Protein AF-A0A820NU09-F1 (afdb_monomer_lite)

Secondary structure (DSSP, 8-state):
------SSSHHHHHHHHS-TTSS-HHHHHHHHHHHHHHTS-TTTEEEEEPTT-SSTT-EEEEEPPPTTSTT-

Radius of gyration: 15.64 Å; chains: 1; bounding box: 26×43×43 Å

pLDDT: mean 73.26, std 15.14, range [38.22, 93.62]
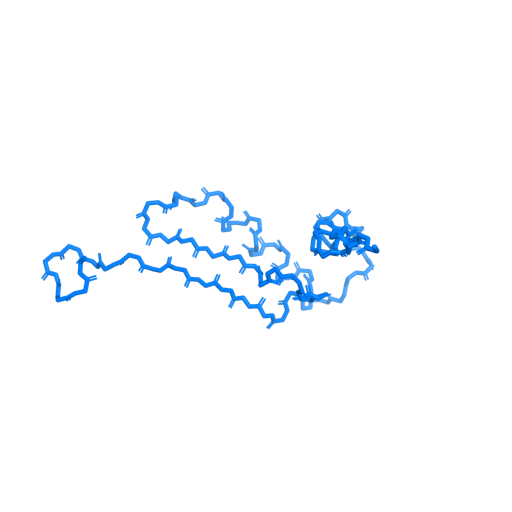
Structure (mmCIF, N/CA/C/O backbone):
data_AF-A0A820NU09-F1
#
_entry.id   AF-A0A820NU09-F1
#
loop_
_atom_site.group_PDB
_atom_site.id
_atom_site.type_symbol
_atom_site.label_atom_id
_atom_site.label_alt_id
_atom_site.label_comp_id
_atom_site.label_asym_id
_atom_site.label_entity_id
_atom_site.label_seq_id
_atom_site.pdbx_PDB_ins_code
_atom_site.Cartn_x
_atom_site.Cartn_y
_atom_site.Cartn_z
_atom_site.occupancy
_atom_site.B_iso_or_equiv
_atom_site.auth_seq_id
_atom_site.auth_comp_id
_atom_site.auth_asy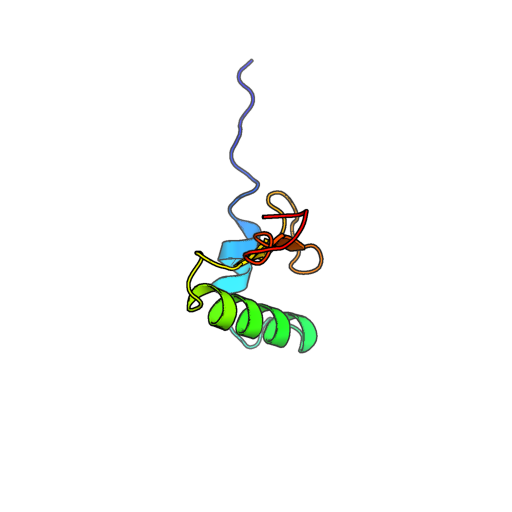m_id
_atom_site.auth_atom_id
_atom_site.pdbx_PDB_model_num
ATOM 1 N N . MET A 1 1 ? 9.211 36.210 -12.211 1.00 39.91 1 MET A N 1
ATOM 2 C CA . MET A 1 1 ? 9.723 34.877 -12.599 1.00 39.91 1 MET A CA 1
ATOM 3 C C . MET A 1 1 ? 8.758 33.823 -12.078 1.00 39.91 1 MET A C 1
ATOM 5 O O . MET A 1 1 ? 8.720 33.586 -10.879 1.00 39.91 1 MET A O 1
ATOM 9 N N . ALA A 1 2 ? 7.903 33.286 -12.951 1.00 38.22 2 ALA A N 1
ATOM 10 C CA . ALA A 1 2 ? 6.928 32.254 -12.599 1.00 38.22 2 ALA A CA 1
ATOM 11 C C . ALA A 1 2 ? 7.618 30.881 -12.568 1.00 38.22 2 ALA A C 1
ATOM 13 O O . ALA A 1 2 ? 8.356 30.541 -13.491 1.00 38.22 2 ALA A O 1
ATOM 14 N N . ARG A 1 3 ? 7.420 30.117 -11.489 1.00 38.81 3 ARG A N 1
ATOM 15 C CA . ARG A 1 3 ? 7.933 28.750 -11.338 1.00 38.81 3 ARG A CA 1
ATOM 16 C C . ARG A 1 3 ? 7.032 27.793 -12.120 1.00 38.81 3 ARG A C 1
ATOM 18 O O . ARG A 1 3 ? 5.860 27.642 -11.788 1.00 38.81 3 ARG A O 1
ATOM 25 N N . SER A 1 4 ? 7.582 27.172 -13.157 1.00 39.94 4 SER A N 1
ATOM 26 C CA . SER A 1 4 ? 6.918 26.144 -13.957 1.00 39.94 4 SER A CA 1
ATOM 27 C C . SER A 1 4 ? 6.715 24.869 -13.129 1.00 39.94 4 SER A C 1
ATOM 29 O O . SER A 1 4 ? 7.643 24.087 -12.945 1.00 39.94 4 SER A O 1
ATOM 31 N N . ASN A 1 5 ? 5.498 24.655 -12.633 1.00 47.66 5 ASN A N 1
ATOM 32 C CA . ASN A 1 5 ? 5.050 23.397 -12.032 1.00 47.66 5 ASN A CA 1
ATOM 33 C C . ASN A 1 5 ? 4.497 22.480 -13.136 1.00 47.66 5 ASN A C 1
ATOM 35 O O . ASN A 1 5 ? 3.296 22.506 -13.383 1.00 47.66 5 ASN A O 1
ATOM 39 N N . SER A 1 6 ? 5.331 21.710 -13.850 1.00 43.38 6 SER A N 1
ATOM 40 C CA . SER A 1 6 ? 4.805 20.768 -14.865 1.00 43.38 6 SER A CA 1
ATOM 41 C C . SER A 1 6 ? 5.760 19.632 -15.287 1.00 43.38 6 SER A C 1
ATOM 43 O O . SER A 1 6 ? 5.820 19.302 -16.470 1.00 43.38 6 SER A O 1
ATOM 45 N N . SER A 1 7 ? 6.501 19.003 -14.368 1.00 43.22 7 SER A N 1
ATOM 46 C CA . SER A 1 7 ? 7.365 17.853 -14.739 1.00 43.22 7 SER A CA 1
ATOM 47 C C . SER A 1 7 ? 7.132 16.564 -13.945 1.00 43.22 7 SER A C 1
ATOM 49 O O . SER A 1 7 ? 7.652 15.528 -14.334 1.00 43.22 7 SER A O 1
ATOM 51 N N . SER A 1 8 ? 6.322 16.575 -12.884 1.00 46.09 8 SER A N 1
ATOM 52 C CA . SER A 1 8 ? 6.275 15.448 -11.934 1.00 46.09 8 SER A CA 1
ATOM 53 C C . SER A 1 8 ? 5.184 14.399 -12.194 1.00 46.09 8 SER A C 1
ATOM 55 O O . SER A 1 8 ? 5.311 13.270 -11.735 1.00 46.09 8 SER A O 1
ATOM 57 N N . ILE A 1 9 ? 4.115 14.737 -12.927 1.00 46.59 9 ILE A N 1
ATOM 58 C CA . ILE A 1 9 ? 2.968 13.828 -13.164 1.00 46.59 9 ILE A CA 1
ATOM 59 C C . ILE A 1 9 ? 3.255 12.832 -14.311 1.00 46.59 9 ILE A C 1
ATOM 61 O O . ILE A 1 9 ? 2.611 11.787 -14.424 1.00 46.59 9 ILE A O 1
ATOM 65 N N . SER A 1 10 ? 4.246 13.123 -15.155 1.00 51.78 10 SER A N 1
ATOM 66 C CA . SER A 1 10 ? 4.458 12.432 -16.431 1.00 51.78 10 SER A CA 1
ATOM 67 C C . SER A 1 10 ? 5.035 11.014 -16.285 1.00 51.78 10 SER A C 1
ATOM 69 O O . SER A 1 10 ? 4.613 10.114 -17.005 1.00 51.78 10 SER A O 1
ATOM 71 N N . THR A 1 11 ? 5.909 10.755 -15.308 1.00 63.53 11 THR A N 1
ATOM 72 C CA . THR A 1 11 ? 6.746 9.537 -15.296 1.00 63.53 11 THR A CA 1
ATOM 73 C C . THR A 1 11 ? 6.014 8.261 -14.860 1.00 63.53 11 THR A C 1
ATOM 75 O O . THR A 1 11 ? 6.198 7.196 -15.446 1.00 63.53 11 THR A O 1
ATOM 78 N N . VAL A 1 12 ? 5.139 8.325 -13.849 1.00 63.00 12 VAL A N 1
ATOM 79 C CA . VAL A 1 12 ? 4.387 7.138 -13.382 1.00 63.00 12 VAL A CA 1
ATOM 80 C C . VAL A 1 12 ? 3.297 6.748 -14.381 1.00 63.00 12 VAL A C 1
ATOM 82 O O . VAL A 1 12 ? 3.048 5.559 -14.605 1.00 63.00 12 VAL A O 1
ATOM 85 N N . LYS A 1 13 ? 2.665 7.745 -15.012 1.00 64.94 13 LYS A N 1
ATOM 86 C CA . LYS A 1 13 ? 1.689 7.531 -16.083 1.00 64.94 13 LYS A CA 1
ATOM 87 C C . LYS A 1 13 ? 2.356 6.893 -17.305 1.00 64.94 13 LYS A C 1
ATOM 89 O O . LYS A 1 13 ? 1.858 5.888 -17.802 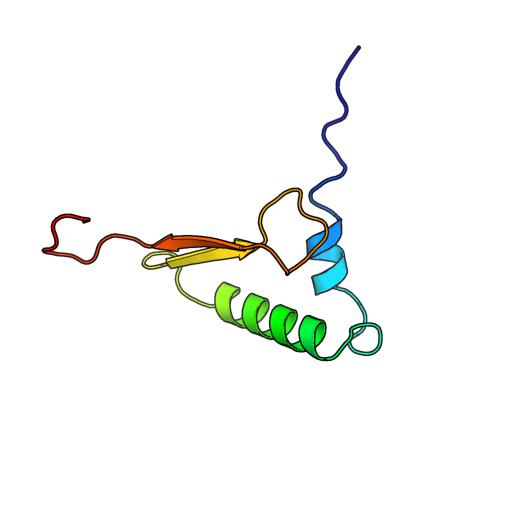1.00 64.94 13 LYS A O 1
ATOM 94 N N . GLU A 1 14 ? 3.533 7.379 -17.688 1.00 65.81 14 GLU A N 1
ATOM 95 C CA . GLU A 1 14 ? 4.340 6.805 -18.766 1.00 65.81 14 GLU A CA 1
ATOM 96 C C . GLU A 1 14 ? 4.776 5.360 -18.460 1.00 65.81 14 GLU A C 1
ATOM 98 O O . GLU A 1 14 ? 4.640 4.483 -19.308 1.00 65.81 14 GLU A O 1
ATOM 103 N N . LEU A 1 15 ? 5.172 5.042 -17.220 1.00 66.50 15 LEU A N 1
ATOM 104 C CA . LEU A 1 15 ? 5.461 3.660 -16.796 1.00 66.50 15 LEU A CA 1
ATOM 105 C C . LEU A 1 15 ? 4.221 2.743 -16.828 1.00 66.50 15 LEU A C 1
ATOM 107 O O . LEU A 1 15 ? 4.327 1.545 -17.112 1.00 66.50 15 LEU A O 1
ATOM 111 N N . LEU A 1 16 ? 3.037 3.292 -16.545 1.00 65.44 16 LEU A N 1
ATOM 112 C CA . LEU A 1 16 ? 1.752 2.593 -16.636 1.00 65.44 16 LEU A CA 1
ATOM 113 C C . LEU A 1 16 ? 1.272 2.382 -18.075 1.00 65.44 16 LEU A C 1
ATOM 115 O O . LEU A 1 16 ? 0.441 1.489 -18.288 1.00 65.44 16 LEU A O 1
ATOM 119 N N . GLU A 1 17 ? 1.788 3.150 -19.030 1.00 68.62 17 GLU A N 1
ATOM 120 C CA . GLU A 1 17 ? 1.459 3.120 -20.462 1.00 68.62 17 GLU A CA 1
ATOM 121 C C . GLU A 1 17 ? 2.558 2.442 -21.304 1.00 68.62 17 GLU A C 1
ATOM 123 O O . GLU A 1 17 ? 2.273 1.943 -22.389 1.00 68.62 17 GLU A O 1
ATOM 128 N N . ALA A 1 18 ? 3.774 2.297 -20.765 1.00 65.62 18 ALA A N 1
ATOM 129 C CA . ALA A 1 18 ? 4.921 1.696 -21.441 1.00 65.62 18 ALA A CA 1
ATOM 130 C C . ALA A 1 18 ? 4.632 0.276 -21.981 1.00 65.62 18 ALA A C 1
ATOM 132 O O . ALA A 1 18 ? 3.864 -0.482 -21.372 1.00 65.62 18 ALA A O 1
ATOM 133 N N . PRO A 1 19 ? 5.265 -0.152 -23.086 1.00 66.06 19 PRO A N 1
ATOM 134 C CA . PRO A 1 19 ? 5.130 -1.516 -23.588 1.00 66.06 19 PRO A CA 1
ATOM 135 C C . PRO A 1 19 ? 5.584 -2.551 -22.541 1.00 66.06 19 PRO A C 1
ATOM 137 O O . PRO A 1 19 ? 6.595 -2.357 -21.871 1.00 66.06 19 PRO A O 1
ATOM 140 N N . PRO A 1 20 ? 4.897 -3.694 -22.385 1.00 60.12 20 PRO A N 1
ATOM 141 C CA . PRO A 1 20 ? 5.227 -4.685 -21.355 1.00 60.12 20 PRO A CA 1
ATOM 142 C C . PRO A 1 20 ? 6.620 -5.325 -21.508 1.00 60.12 20 PRO A C 1
ATOM 144 O O . PRO A 1 20 ? 7.108 -5.921 -20.549 1.00 60.12 20 PRO A O 1
ATOM 147 N N . ASN A 1 21 ? 7.250 -5.194 -22.681 1.00 64.31 21 ASN A N 1
ATOM 148 C CA . ASN A 1 21 ? 8.570 -5.753 -22.992 1.00 64.31 21 ASN A CA 1
ATOM 149 C C . ASN A 1 21 ? 9.737 -4.796 -22.692 1.00 64.31 21 ASN A C 1
ATOM 151 O O . ASN A 1 21 ? 10.881 -5.235 -22.708 1.00 64.31 21 ASN A O 1
ATOM 155 N N . SER A 1 22 ? 9.479 -3.513 -22.408 1.00 63.84 22 SER A N 1
ATOM 156 C CA . SER A 1 22 ? 10.531 -2.538 -22.070 1.00 63.84 22 SER A CA 1
ATOM 157 C C . SER A 1 22 ? 10.823 -2.455 -20.567 1.00 63.84 22 SER A C 1
ATOM 159 O O . SER A 1 22 ? 11.725 -1.736 -20.143 1.00 63.84 22 SER A O 1
ATOM 161 N N . LEU A 1 23 ? 10.072 -3.193 -19.744 1.00 67.88 23 LEU A N 1
ATOM 162 C CA . LEU A 1 23 ? 10.163 -3.163 -18.289 1.00 67.88 23 LEU A CA 1
ATOM 163 C C . LEU A 1 23 ? 10.864 -4.422 -17.775 1.00 67.88 23 LEU A C 1
ATOM 165 O O . LEU A 1 23 ? 10.519 -5.541 -18.152 1.00 67.88 23 LEU A O 1
ATOM 169 N N . ASN A 1 24 ? 11.806 -4.257 -16.845 1.00 81.00 24 ASN A N 1
ATOM 170 C CA . ASN A 1 24 ? 12.365 -5.403 -16.129 1.00 81.00 24 ASN A CA 1
ATOM 171 C C . ASN A 1 24 ? 11.280 -6.118 -15.292 1.00 81.00 24 ASN A C 1
ATOM 173 O O . ASN A 1 24 ? 10.242 -5.539 -14.955 1.00 81.00 24 ASN A O 1
ATOM 177 N N . GLY A 1 25 ? 11.524 -7.384 -14.930 1.00 81.94 25 GLY A N 1
ATOM 178 C CA . GLY A 1 25 ? 10.525 -8.228 -14.258 1.00 81.94 25 GLY A CA 1
ATOM 179 C C . GLY A 1 25 ? 9.948 -7.616 -12.974 1.00 81.94 25 GLY A C 1
ATOM 180 O O . GLY A 1 25 ? 8.744 -7.701 -12.732 1.00 81.94 25 GLY A O 1
ATOM 181 N N . ARG A 1 26 ? 10.779 -6.911 -12.194 1.00 81.38 26 ARG A N 1
ATOM 182 C CA . ARG A 1 26 ? 10.346 -6.192 -10.986 1.00 81.38 26 ARG A CA 1
ATOM 183 C C . ARG A 1 26 ? 9.362 -5.069 -11.316 1.00 81.38 26 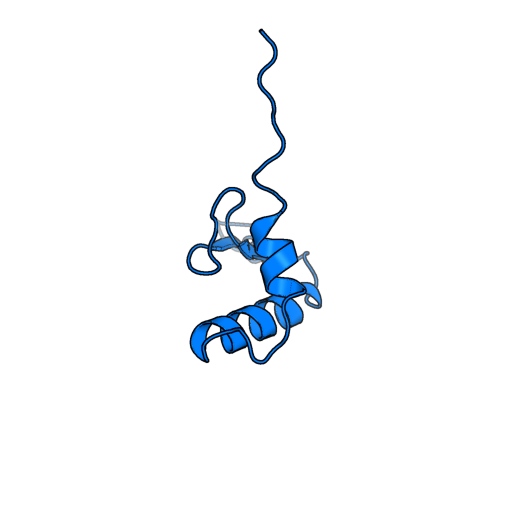ARG A C 1
ATOM 185 O O . ARG A 1 26 ? 8.327 -4.954 -10.669 1.00 81.38 26 ARG A O 1
ATOM 192 N N . MET A 1 27 ? 9.668 -4.254 -12.321 1.00 80.75 27 MET A N 1
ATOM 193 C CA . MET A 1 27 ? 8.826 -3.130 -12.731 1.00 80.75 27 MET A CA 1
ATOM 194 C C . MET A 1 27 ? 7.495 -3.608 -13.328 1.00 80.75 27 MET A C 1
ATOM 196 O O . MET A 1 27 ? 6.443 -3.042 -13.032 1.00 80.75 27 MET A O 1
ATOM 200 N N . LYS A 1 28 ? 7.518 -4.708 -14.093 1.00 82.81 28 LYS A N 1
ATOM 201 C CA . LYS A 1 28 ? 6.305 -5.355 -14.614 1.00 82.81 28 LYS A CA 1
ATOM 202 C C . LYS A 1 28 ? 5.376 -5.817 -13.486 1.00 82.81 28 LYS A C 1
ATOM 204 O O . LYS A 1 28 ? 4.172 -5.585 -13.561 1.00 82.81 28 LYS A O 1
ATOM 209 N N . ARG A 1 29 ? 5.931 -6.414 -12.424 1.00 85.81 29 ARG A N 1
ATOM 210 C CA . ARG A 1 29 ? 5.164 -6.820 -11.237 1.00 85.81 29 ARG A CA 1
ATOM 211 C C . ARG A 1 29 ? 4.532 -5.619 -10.523 1.00 85.81 29 ARG A C 1
ATOM 213 O O . ARG A 1 29 ? 3.322 -5.615 -10.326 1.00 85.81 29 ARG A O 1
ATOM 220 N N . LEU A 1 30 ? 5.319 -4.587 -10.211 1.00 85.75 30 LEU A N 1
ATOM 221 C CA . LEU A 1 30 ? 4.834 -3.391 -9.502 1.00 85.75 30 LEU A CA 1
ATOM 222 C C . LEU A 1 30 ? 3.723 -2.658 -10.269 1.00 85.75 30 LEU A C 1
ATOM 224 O O . LEU A 1 30 ? 2.760 -2.184 -9.673 1.00 85.75 30 LEU A O 1
ATOM 228 N N . ARG A 1 31 ? 3.815 -2.606 -11.603 1.00 83.19 31 ARG A N 1
ATOM 229 C CA . ARG A 1 31 ? 2.759 -2.045 -12.457 1.00 83.19 31 ARG A CA 1
ATOM 230 C C . ARG A 1 31 ? 1.451 -2.832 -12.362 1.00 83.19 31 ARG A C 1
ATOM 232 O O . ARG A 1 31 ? 0.382 -2.227 -12.351 1.00 83.19 31 ARG A O 1
ATOM 239 N N . ASN A 1 32 ? 1.526 -4.162 -12.325 1.00 86.00 32 ASN A N 1
ATOM 240 C CA . ASN A 1 32 ? 0.341 -5.009 -12.201 1.00 86.00 32 ASN A CA 1
ATOM 241 C C . ASN A 1 32 ? -0.328 -4.833 -10.835 1.00 86.00 32 ASN A C 1
ATOM 243 O O . ASN A 1 32 ? -1.545 -4.689 -10.778 1.00 86.00 32 ASN A O 1
ATOM 247 N N . GLU A 1 33 ? 0.458 -4.777 -9.761 1.00 87.31 33 GLU A N 1
ATOM 248 C CA . GLU A 1 33 ? -0.053 -4.522 -8.409 1.00 87.31 33 GLU A CA 1
ATOM 249 C C . GLU A 1 33 ? -0.715 -3.140 -8.320 1.00 87.31 33 GLU A C 1
ATOM 251 O O . GLU A 1 33 ? -1.836 -3.032 -7.835 1.00 87.31 33 GLU A O 1
ATOM 256 N N . LEU A 1 34 ? -0.102 -2.097 -8.897 1.00 85.50 34 LEU A N 1
ATOM 257 C CA . LEU A 1 34 ? -0.710 -0.764 -8.962 1.00 85.50 34 LEU A CA 1
ATOM 258 C C . LEU A 1 34 ? -2.070 -0.768 -9.672 1.00 85.50 34 LEU A C 1
ATOM 260 O O . LEU A 1 34 ? -2.973 -0.038 -9.275 1.00 85.50 34 LEU A O 1
ATOM 264 N N . ARG A 1 35 ? -2.223 -1.565 -10.737 1.00 84.00 35 ARG A N 1
ATOM 265 C CA . ARG A 1 35 ? -3.510 -1.704 -11.435 1.00 84.00 35 ARG A CA 1
ATOM 266 C C . ARG A 1 35 ? -4.553 -2.359 -10.538 1.00 84.00 35 ARG A C 1
ATOM 268 O O . ARG A 1 35 ? -5.621 -1.790 -10.386 1.00 84.00 35 ARG A O 1
ATOM 275 N N . GLN A 1 36 ? -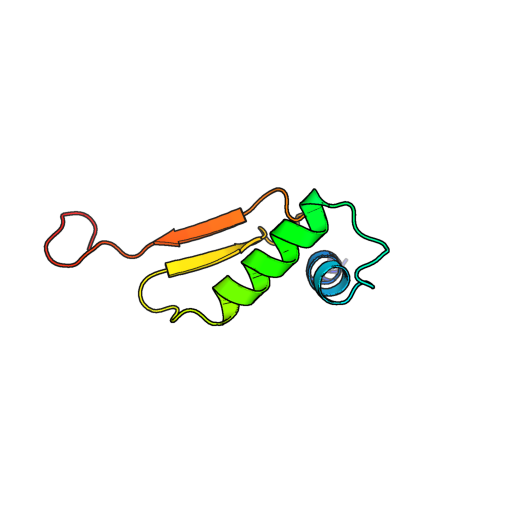4.211 -3.471 -9.893 1.00 86.06 36 GLN A N 1
ATOM 276 C CA . GLN A 1 36 ? -5.125 -4.160 -8.976 1.00 86.06 36 GLN A CA 1
ATOM 277 C C . GLN A 1 36 ? -5.553 -3.260 -7.808 1.00 86.06 36 GLN A C 1
ATOM 279 O O . GLN A 1 36 ? -6.715 -3.256 -7.425 1.00 86.06 36 GLN A O 1
ATOM 284 N N . LEU A 1 37 ? -4.636 -2.445 -7.277 1.00 82.50 37 LEU A N 1
ATOM 285 C CA . LEU A 1 37 ? -4.936 -1.498 -6.201 1.00 82.50 37 LEU A CA 1
ATOM 286 C C . LEU A 1 37 ? -5.889 -0.372 -6.631 1.00 82.50 37 LEU A C 1
ATOM 288 O O . LEU A 1 37 ? -6.631 0.132 -5.794 1.00 82.50 37 LEU A O 1
ATOM 292 N N . LYS A 1 38 ? -5.895 0.030 -7.912 1.00 79.38 38 LYS A N 1
ATOM 293 C CA . LYS A 1 38 ? -6.844 1.039 -8.422 1.00 79.38 38 LYS A CA 1
ATOM 294 C C . LYS A 1 38 ? -8.286 0.542 -8.435 1.00 79.38 38 LYS A C 1
ATOM 296 O O . LYS A 1 38 ? -9.188 1.372 -8.360 1.00 79.38 38 LYS A O 1
ATOM 301 N N . ASP A 1 39 ? -8.474 -0.770 -8.519 1.00 79.00 39 ASP A N 1
ATOM 302 C CA . ASP A 1 39 ? -9.793 -1.398 -8.561 1.00 79.00 39 ASP A CA 1
ATOM 303 C C . ASP A 1 39 ? -10.376 -1.618 -7.151 1.00 79.00 39 ASP A C 1
ATOM 305 O O . ASP A 1 39 ? -11.553 -1.948 -7.011 1.00 79.00 39 ASP A O 1
ATOM 309 N N . LEU A 1 40 ? -9.579 -1.415 -6.093 1.00 75.38 40 LEU A N 1
ATOM 310 C CA . LEU A 1 40 ? -10.039 -1.547 -4.713 1.00 75.38 40 LEU A CA 1
ATOM 311 C C . LEU A 1 40 ? -10.815 -0.302 -4.238 1.00 75.38 40 LEU A C 1
ATOM 313 O O . LEU A 1 40 ? -10.467 0.831 -4.589 1.00 75.38 40 LEU A O 1
ATOM 317 N N . PRO A 1 41 ? -11.843 -0.481 -3.386 1.00 73.69 41 PRO A N 1
ATOM 318 C CA . PRO A 1 41 ? -12.587 0.627 -2.802 1.00 73.69 41 PRO A CA 1
ATOM 319 C C . PRO A 1 41 ? -11.696 1.473 -1.881 1.00 73.69 41 PRO A C 1
ATOM 321 O O . PRO A 1 41 ? -11.058 0.970 -0.956 1.00 73.69 41 PRO A O 1
ATOM 324 N N . LYS A 1 42 ? -11.691 2.791 -2.115 1.00 75.00 42 LYS A N 1
ATOM 325 C CA . LYS A 1 42 ? -10.831 3.758 -1.406 1.00 75.00 42 LYS A CA 1
ATOM 326 C C . LYS A 1 42 ? -11.249 4.054 0.039 1.00 75.00 42 LYS A C 1
ATOM 328 O O . LYS A 1 42 ? -10.544 4.785 0.726 1.00 75.00 42 LYS A O 1
ATOM 333 N N . GLU A 1 43 ? -12.388 3.535 0.493 1.00 70.19 43 GLU A N 1
ATOM 334 C CA . GLU A 1 43 ? -12.952 3.837 1.820 1.00 70.19 43 GLU A CA 1
ATOM 335 C C . GLU A 1 43 ? -12.115 3.291 2.984 1.00 70.19 43 GLU A C 1
ATOM 337 O O . GLU A 1 43 ? -12.188 3.818 4.093 1.00 70.19 43 GLU A O 1
ATOM 342 N N . ILE A 1 44 ? -11.309 2.256 2.732 1.00 71.19 44 ILE A N 1
ATOM 343 C CA . ILE A 1 44 ? -10.517 1.559 3.757 1.00 71.19 44 ILE A CA 1
ATOM 344 C C . ILE A 1 44 ? -9.024 1.877 3.599 1.00 71.19 44 ILE A C 1
ATOM 346 O O . ILE A 1 44 ? -8.296 2.053 4.578 1.00 71.19 44 ILE A O 1
ATOM 350 N N . LEU A 1 45 ? -8.564 1.964 2.351 1.00 81.00 45 LEU A N 1
ATOM 351 C CA . LEU A 1 45 ? -7.161 2.105 1.997 1.00 81.00 45 LEU A CA 1
ATOM 352 C C . LEU A 1 45 ? -7.033 2.935 0.722 1.00 81.00 45 LEU A C 1
ATOM 354 O O . LEU A 1 45 ? -7.718 2.687 -0.268 1.00 81.00 45 LEU A O 1
ATOM 358 N N . SER A 1 46 ? -6.078 3.857 0.705 1.00 84.56 46 SER A N 1
ATOM 359 C CA . SER A 1 46 ? -5.549 4.406 -0.544 1.00 84.56 46 SER A CA 1
ATOM 360 C C . SER A 1 46 ? -4.043 4.201 -0.588 1.00 84.56 46 SER A C 1
ATOM 362 O O . SER A 1 46 ? -3.365 4.339 0.425 1.00 84.56 46 SER A O 1
ATOM 364 N N . CYS A 1 47 ? -3.522 3.815 -1.748 1.00 86.00 47 CYS A N 1
ATOM 365 C CA . CYS A 1 47 ? -2.104 3.544 -1.940 1.00 86.00 47 CYS A CA 1
ATOM 366 C C . CYS A 1 47 ? -1.700 3.961 -3.351 1.00 86.00 47 CYS A C 1
ATOM 368 O O . CYS A 1 47 ? -2.337 3.563 -4.331 1.00 86.00 47 CYS A O 1
ATOM 370 N N . SER A 1 48 ? -0.655 4.771 -3.457 1.00 84.69 48 SER A N 1
ATOM 371 C CA . SER A 1 48 ? -0.126 5.240 -4.732 1.00 84.69 48 SER A CA 1
ATOM 372 C C . SER A 1 48 ? 1.384 5.452 -4.651 1.00 84.69 48 SER A C 1
ATOM 374 O O . SER A 1 48 ? 1.917 5.716 -3.573 1.00 84.69 48 SER A O 1
ATOM 376 N N . PRO A 1 49 ? 2.104 5.362 -5.780 1.00 85.88 49 PRO A N 1
ATOM 377 C CA . PRO A 1 49 ? 3.481 5.830 -5.849 1.00 85.88 49 PRO A CA 1
ATOM 378 C C . PRO A 1 49 ? 3.574 7.285 -5.378 1.00 85.88 49 PRO A C 1
ATOM 380 O O . PRO A 1 49 ? 2.647 8.061 -5.604 1.00 85.88 49 PRO A O 1
ATOM 383 N N . VAL A 1 50 ? 4.674 7.644 -4.717 1.00 84.19 50 VAL A N 1
ATOM 384 C CA . VAL A 1 50 ? 4.874 9.013 -4.220 1.00 84.19 50 VAL A CA 1
ATOM 385 C C . VAL A 1 50 ? 5.011 9.971 -5.404 1.00 84.19 50 VAL A C 1
ATOM 387 O O . VAL A 1 50 ? 5.876 9.779 -6.267 1.00 84.19 50 VAL A O 1
ATOM 390 N N . ASP A 1 51 ? 4.180 11.014 -5.429 1.00 66.44 51 ASP A N 1
ATOM 391 C CA . ASP A 1 51 ? 4.229 12.060 -6.451 1.00 66.44 51 ASP A CA 1
ATOM 392 C C . ASP A 1 51 ? 5.590 12.773 -6.448 1.00 66.44 51 ASP A C 1
ATOM 394 O O . ASP A 1 51 ? 6.150 13.097 -5.402 1.00 66.44 51 ASP A O 1
ATOM 398 N N . GLY A 1 52 ? 6.143 13.018 -7.639 1.00 60.91 52 GLY A N 1
ATOM 399 C CA . GLY A 1 52 ? 7.470 13.628 -7.790 1.00 60.91 52 GLY A CA 1
ATOM 400 C C . GLY A 1 52 ? 8.641 12.653 -7.707 1.00 60.91 52 GLY A C 1
ATOM 401 O O . GLY A 1 52 ? 9.786 13.081 -7.837 1.00 60.91 52 GLY A O 1
ATOM 402 N N . THR A 1 53 ? 8.378 11.354 -7.559 1.00 58.47 53 THR A N 1
ATOM 403 C CA . THR A 1 53 ? 9.404 10.321 -7.706 1.00 58.47 53 THR A CA 1
ATOM 404 C C . THR A 1 53 ? 9.322 9.707 -9.103 1.00 58.47 53 THR A C 1
ATOM 406 O O . THR A 1 53 ? 8.266 9.281 -9.564 1.00 58.47 53 THR A O 1
ATOM 409 N N . GLU A 1 54 ? 10.454 9.627 -9.802 1.00 62.09 54 GLU A N 1
ATOM 410 C CA . GLU A 1 54 ? 10.532 9.031 -11.147 1.00 62.09 54 GLU A CA 1
ATOM 411 C C . GLU A 1 54 ? 10.453 7.490 -11.126 1.00 62.09 54 GLU A C 1
ATOM 413 O O . GLU A 1 54 ? 10.804 6.819 -12.097 1.00 62.09 54 GLU A O 1
ATOM 418 N N . SER A 1 55 ? 10.053 6.876 -10.005 1.00 67.88 55 SER A N 1
ATOM 419 C CA . SER A 1 55 ? 10.168 5.430 -9.836 1.00 67.88 55 SER A CA 1
ATOM 420 C C . SER A 1 55 ? 9.052 4.820 -8.997 1.00 67.88 55 SER A C 1
ATOM 422 O O . SER A 1 55 ? 8.723 5.311 -7.925 1.00 67.88 55 SER A O 1
ATOM 424 N N . LEU A 1 56 ? 8.579 3.634 -9.399 1.00 74.69 56 LEU A N 1
ATOM 425 C CA . LEU A 1 56 ? 7.694 2.781 -8.587 1.00 74.69 56 LEU A CA 1
ATOM 426 C C . LEU A 1 56 ? 8.398 2.185 -7.345 1.00 74.69 56 LEU A C 1
ATOM 428 O O . LEU A 1 56 ? 7.979 1.151 -6.829 1.00 74.69 56 LEU A O 1
ATOM 432 N N . LYS A 1 57 ? 9.519 2.761 -6.893 1.00 76.69 57 LYS A N 1
ATOM 433 C CA . LYS A 1 57 ? 10.281 2.273 -5.733 1.00 76.69 57 LYS A CA 1
ATOM 434 C C . LYS A 1 57 ? 9.794 2.882 -4.420 1.00 76.69 57 LYS A C 1
ATOM 436 O O . LYS A 1 57 ? 10.128 2.342 -3.372 1.00 76.69 57 LYS A O 1
ATOM 441 N N . GLN A 1 58 ? 9.044 3.980 -4.479 1.00 83.06 58 GLN A N 1
ATOM 442 C CA . GLN A 1 58 ? 8.547 4.708 -3.316 1.00 83.06 58 GLN A CA 1
ATOM 443 C C . GLN A 1 58 ? 7.033 4.858 -3.415 1.00 83.06 58 GLN A C 1
ATOM 445 O O . GLN A 1 58 ? 6.505 5.207 -4.470 1.00 83.06 58 GLN A O 1
ATOM 450 N N . TRP A 1 59 ? 6.347 4.550 -2.319 1.00 88.31 59 TRP A N 1
ATOM 451 C CA . TRP A 1 59 ? 4.891 4.492 -2.249 1.00 88.31 59 TRP A CA 1
ATOM 452 C C . TRP A 1 59 ? 4.408 5.176 -0.977 1.00 88.31 59 TRP A C 1
ATOM 454 O O . TRP A 1 59 ? 5.040 5.049 0.071 1.00 88.31 59 TRP A O 1
ATOM 464 N N . GLU A 1 60 ? 3.290 5.881 -1.088 1.00 87.88 60 GLU A N 1
ATOM 465 C CA . GLU A 1 60 ? 2.533 6.414 0.034 1.00 87.88 60 GLU A CA 1
ATOM 466 C C . GLU A 1 60 ? 1.227 5.628 0.154 1.00 87.88 60 GLU A C 1
ATOM 468 O O . GLU A 1 60 ? 0.546 5.366 -0.841 1.00 87.88 60 GLU A O 1
ATOM 473 N N . ALA A 1 61 ? 0.875 5.260 1.383 1.00 89.06 61 ALA A N 1
ATOM 474 C CA . ALA A 1 61 ? -0.403 4.648 1.695 1.00 89.06 61 ALA A CA 1
ATOM 475 C C . ALA A 1 61 ? -1.067 5.391 2.852 1.00 89.06 61 ALA A C 1
ATOM 477 O O . ALA A 1 61 ? -0.411 5.765 3.824 1.00 89.06 61 ALA A O 1
ATOM 478 N N . LYS A 1 62 ? -2.382 5.571 2.753 1.00 88.00 62 LYS A N 1
ATOM 479 C CA . LYS A 1 62 ? -3.232 6.072 3.832 1.00 88.00 62 LYS A CA 1
ATOM 480 C C . LYS A 1 62 ? -4.204 4.968 4.198 1.00 88.00 62 LYS A C 1
ATOM 482 O O . LYS A 1 62 ? -4.968 4.504 3.350 1.00 88.00 62 LYS A O 1
ATOM 487 N N . ILE A 1 63 ? -4.129 4.552 5.453 1.00 89.25 63 ILE A N 1
ATOM 488 C CA . ILE A 1 63 ? -4.949 3.499 6.040 1.00 89.25 63 ILE A CA 1
ATOM 489 C C . ILE A 1 63 ? -5.884 4.187 7.022 1.00 89.25 63 ILE A C 1
ATOM 491 O O . ILE A 1 63 ? -5.415 4.944 7.872 1.00 89.25 63 ILE A O 1
ATOM 495 N N . ARG A 1 64 ? -7.190 3.957 6.891 1.00 86.38 64 ARG A N 1
ATOM 496 C CA . ARG A 1 64 ? -8.140 4.438 7.892 1.00 86.38 64 ARG A CA 1
ATOM 497 C C . ARG A 1 64 ? -8.015 3.584 9.153 1.00 86.38 64 ARG A C 1
ATOM 499 O O . ARG A 1 64 ? -7.856 2.367 9.051 1.00 86.38 64 ARG A O 1
ATOM 506 N N . GLY A 1 65 ? -8.103 4.214 10.321 1.00 88.38 65 GLY A N 1
ATOM 507 C CA . GLY A 1 65 ? -8.254 3.485 11.570 1.00 88.38 65 GLY A CA 1
ATOM 508 C C . GLY A 1 65 ? -9.442 2.533 11.510 1.00 88.38 65 GLY A C 1
ATOM 509 O O . GLY A 1 65 ? -10.511 2.929 11.038 1.00 88.38 65 GLY A O 1
ATOM 510 N N . PRO A 1 66 ? -9.286 1.274 11.937 1.00 87.75 66 PRO A N 1
ATOM 511 C CA . PRO A 1 66 ? -10.425 0.384 12.070 1.00 87.75 66 PRO A CA 1
ATOM 512 C C . PRO A 1 66 ? -11.424 0.933 13.092 1.00 87.75 66 PRO A C 1
ATOM 514 O O . PRO A 1 66 ? -11.022 1.563 14.074 1.00 87.75 66 PRO A O 1
ATOM 517 N N . ILE A 1 67 ? -12.705 0.644 12.863 1.00 89.62 67 ILE A N 1
ATOM 518 C CA . ILE A 1 67 ? -13.789 1.020 13.776 1.00 89.62 67 ILE A CA 1
ATOM 519 C C . ILE A 1 67 ? -13.526 0.401 15.155 1.00 89.62 67 ILE A C 1
ATOM 521 O O . ILE A 1 67 ? -12.982 -0.704 15.238 1.00 89.62 67 ILE A O 1
ATOM 525 N N . ASP A 1 68 ? -13.888 1.115 16.217 1.00 91.94 68 ASP A N 1
ATOM 526 C CA . ASP A 1 68 ? -13.708 0.703 17.616 1.00 91.94 68 ASP A CA 1
ATOM 527 C C . ASP A 1 68 ? -12.232 0.575 18.049 1.00 91.94 68 ASP A C 1
ATOM 529 O O . ASP A 1 68 ? -11.904 -0.128 19.011 1.00 91.94 68 ASP A O 1
ATOM 533 N N . THR A 1 69 ? -11.313 1.268 17.365 1.00 92.19 69 THR A N 1
ATOM 534 C CA . THR A 1 69 ? -9.899 1.347 17.765 1.00 92.19 69 THR A CA 1
ATOM 535 C C . THR A 1 69 ? -9.484 2.776 18.124 1.00 92.19 69 THR A C 1
ATOM 537 O O . THR A 1 69 ? -10.094 3.732 17.654 1.00 92.19 69 THR A O 1
ATOM 540 N N . PRO A 1 70 ? -8.396 2.975 18.897 1.00 93.62 70 PRO A N 1
ATOM 541 C CA . PRO A 1 70 ? -7.879 4.313 19.219 1.00 93.62 70 PRO A CA 1
ATOM 542 C C . PRO A 1 70 ? -7.399 5.141 18.015 1.00 93.62 70 PRO A C 1
ATOM 544 O O . PRO A 1 70 ? -6.932 6.263 18.200 1.00 93.62 70 PRO A O 1
ATOM 547 N N . TYR A 1 71 ? -7.434 4.566 16.813 1.00 87.56 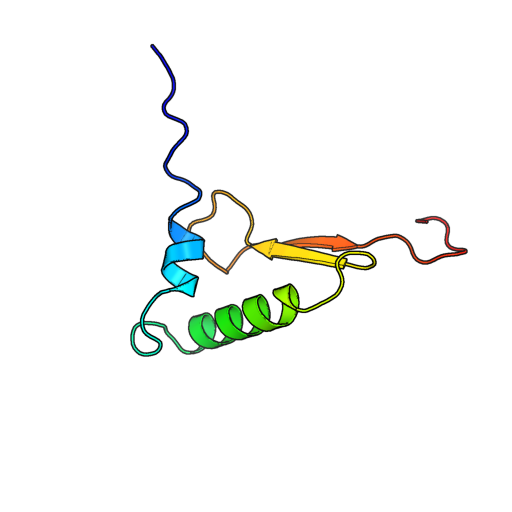71 TYR A N 1
ATOM 548 C CA . TYR A 1 71 ? -6.935 5.161 15.581 1.00 87.56 71 TYR A CA 1
ATOM 549 C C . TYR A 1 71 ? -8.055 5.492 14.582 1.00 87.56 71 TYR A C 1
ATOM 551 O O . TYR A 1 71 ? -7.710 5.938 13.487 1.00 87.56 71 TYR A O 1
ATOM 559 N N . GLU A 1 72 ? -9.329 5.224 14.933 1.00 78.94 72 GLU A N 1
ATOM 560 C CA . GLU A 1 72 ? -10.532 5.497 14.114 1.00 78.94 72 GLU A CA 1
ATOM 561 C C . GLU A 1 72 ? -10.585 6.931 13.562 1.00 78.94 72 GLU A C 1
ATOM 563 O O . GLU A 1 72 ? -10.283 7.883 14.319 1.00 78.94 72 GLU A O 1
#

Sequence (72 aa):
MARSNSSSISTVKELLEAPPNSLNGRMKRLRNELRQLKDLPKEILSCSPVDGTESLKQWEAKIRGPIDTPYE

Organism: NCBI:txid392033

InterPro domains:
  IPR000608 Ubiquitin-conjugating (UBC), catalytic core domain [PS50127] (25-72)
  IPR016135 Ubiquitin-conjugating enzyme/RWD-like [G3DSA:3.10.110.10] (13-72)
  IPR016135 Ubiquitin-conjugating enzyme/RWD-like [SSF54495] (15-72)

Foldseek 3Di:
DDDDPDDFPPQVVCLLVPDLVVDDPVSNVLSVVQVVQVPDDPPAKDKDADTRDNDSPHMDMDGQDDPPDPRD